Protein AF-A0A8J5MKG4-F1 (afdb_monomer)

Sequence (155 aa):
WKEVTVRCLCAAWRPLWPECVLQRDFEGFEELEEEAVVHEIVSLGNSMGLEVDDDDVEELVEEHSKELSTEELLELHKEENETLKRSLTSEESGEEEDKEESRIIPAKDLEDAFFCWSKLSKLAEDYHPDVGSVQKAISVFNDNVMNYFWKVQKS

Secondary structure (DSSP, 8-state):
-TT--HHHHHHHHTTT-GGGS-S---TT-----HHHHHHHHHHHHHHTT----HHHHHHHHHHHHS---HHHHHHHHHHHHHHHHHHHHHGGGS------------HHHHHHHHHHHHHHHHHHHHH-S-HHHHHHHHHHHIIIIIHHHHHHHH-

pLDDT: mean 80.55, std 15.48, range [35.88, 97.44]

Organism: Homarus americanus (NCBI:txid6706)

Structure (mmCIF, N/CA/C/O backbone):
data_AF-A0A8J5MKG4-F1
#
_entry.id   AF-A0A8J5MKG4-F1
#
loop_
_atom_site.group_PDB
_atom_site.id
_atom_site.type_symbol
_atom_site.label_atom_id
_atom_site.label_alt_id
_atom_site.label_comp_id
_atom_site.label_asym_id
_atom_site.label_entity_id
_atom_site.label_seq_id
_atom_site.pdbx_PDB_ins_code
_atom_site.Cartn_x
_atom_site.Cartn_y
_atom_site.Cartn_z
_atom_site.occupancy
_atom_site.B_iso_or_equiv
_atom_site.auth_seq_id
_atom_site.auth_comp_id
_atom_site.auth_asym_id
_atom_site.auth_atom_id
_atom_site.pdbx_PDB_model_num
ATOM 1 N N . TRP A 1 1 ? -6.718 28.573 -22.058 1.00 60.75 1 TRP A N 1
ATOM 2 C CA . TRP A 1 1 ? -8.057 28.626 -21.435 1.00 60.75 1 TRP A CA 1
ATOM 3 C C . TRP A 1 1 ? -8.980 27.503 -21.886 1.00 60.75 1 TRP A C 1
ATOM 5 O O . TRP A 1 1 ? -9.563 26.891 -21.013 1.00 60.75 1 TRP A O 1
ATOM 15 N N . LYS A 1 2 ? -9.089 27.167 -23.183 1.00 72.56 2 LYS A N 1
ATOM 16 C CA . LYS A 1 2 ? -9.955 26.053 -23.639 1.00 72.56 2 LYS A CA 1
ATOM 17 C C . LYS A 1 2 ? -9.518 24.643 -23.197 1.00 72.56 2 LYS A C 1
ATOM 19 O O . LYS A 1 2 ? -10.314 23.725 -23.277 1.00 72.56 2 LYS A O 1
ATOM 24 N N . GLU A 1 3 ? -8.273 24.487 -22.755 1.00 80.12 3 GLU A N 1
ATOM 25 C CA . GLU A 1 3 ? -7.694 23.207 -22.307 1.00 80.12 3 GLU A CA 1
ATOM 26 C C . GLU A 1 3 ? -7.737 23.023 -20.782 1.00 80.12 3 GLU A C 1
ATOM 28 O O . GLU A 1 3 ? -7.306 21.996 -20.268 1.00 80.12 3 GLU A O 1
ATOM 33 N N . VAL A 1 4 ? -8.213 24.028 -20.041 1.00 79.31 4 VAL A N 1
ATOM 34 C CA . VAL A 1 4 ? -8.291 23.954 -18.580 1.00 79.31 4 VAL A CA 1
ATOM 35 C C . VAL A 1 4 ? -9.613 23.288 -18.225 1.00 79.31 4 VAL A C 1
ATOM 37 O O . VAL A 1 4 ? -10.668 23.868 -18.474 1.00 79.31 4 VAL A O 1
ATOM 40 N N . THR A 1 5 ? -9.556 22.076 -17.671 1.00 81.44 5 THR A N 1
ATOM 41 C CA . THR A 1 5 ? -10.762 21.378 -17.206 1.00 81.44 5 THR A CA 1
ATOM 42 C C . THR A 1 5 ? -11.264 21.975 -15.893 1.00 81.44 5 THR A C 1
ATOM 44 O O . THR A 1 5 ? -10.513 22.650 -15.177 1.00 81.44 5 THR A O 1
ATOM 47 N N . VAL A 1 6 ? -12.531 21.724 -15.553 1.00 78.38 6 VAL A N 1
ATOM 48 C CA . VAL A 1 6 ? -13.123 22.191 -14.288 1.00 78.38 6 VAL A CA 1
ATOM 49 C C . VAL A 1 6 ? -12.326 21.637 -13.111 1.00 78.38 6 VAL A C 1
ATOM 51 O O . VAL A 1 6 ? -11.985 22.379 -12.194 1.00 78.38 6 VAL A O 1
ATOM 54 N N . ARG A 1 7 ? -11.884 20.380 -13.209 1.00 79.12 7 ARG A N 1
ATOM 55 C CA . ARG A 1 7 ? -10.986 19.748 -12.238 1.00 79.12 7 ARG A CA 1
ATOM 56 C C . ARG A 1 7 ? -9.686 20.530 -12.022 1.00 79.12 7 ARG A C 1
ATOM 58 O O . ARG A 1 7 ? -9.273 20.721 -10.882 1.00 79.12 7 ARG A O 1
ATOM 65 N N . CYS A 1 8 ? -9.041 21.008 -13.091 1.00 83.50 8 CYS A N 1
ATOM 66 C CA . CYS A 1 8 ? -7.828 21.825 -12.975 1.00 83.50 8 CYS A CA 1
ATOM 67 C C . CYS A 1 8 ? -8.093 23.152 -12.252 1.00 83.50 8 CYS A C 1
ATOM 69 O O . CYS A 1 8 ? -7.243 23.612 -11.490 1.00 83.50 8 CYS A O 1
ATOM 71 N N . LEU A 1 9 ? -9.267 23.753 -12.466 1.00 82.56 9 LEU A N 1
ATOM 72 C CA . LEU A 1 9 ? -9.678 24.963 -11.763 1.00 82.56 9 LEU A CA 1
ATOM 73 C C . LEU A 1 9 ? -9.949 24.659 -10.280 1.00 82.56 9 LEU A C 1
ATOM 75 O O . LEU A 1 9 ? -9.328 25.268 -9.417 1.00 82.56 9 LEU A O 1
ATOM 79 N N . CYS A 1 10 ? -10.774 23.663 -9.967 1.00 81.50 10 CYS A N 1
ATOM 80 C CA . CYS A 1 10 ? -11.066 23.242 -8.594 1.00 81.50 10 CYS A CA 1
ATOM 81 C C . CYS A 1 10 ? -9.791 22.918 -7.798 1.00 81.50 10 CYS A C 1
ATOM 83 O O . CYS A 1 10 ? -9.638 23.382 -6.671 1.00 81.50 10 CYS A O 1
ATOM 85 N N . ALA A 1 11 ? -8.831 22.211 -8.403 1.00 82.62 11 ALA A N 1
ATOM 86 C CA . ALA A 1 11 ? -7.553 21.889 -7.769 1.00 82.62 11 ALA A CA 1
ATOM 87 C C . ALA A 1 11 ? -6.707 23.136 -7.457 1.00 82.62 11 ALA A C 1
ATOM 89 O O . ALA A 1 11 ? -6.077 23.206 -6.403 1.00 82.62 11 ALA A O 1
ATOM 90 N N . ALA A 1 12 ? -6.706 24.130 -8.349 1.00 86.75 12 ALA A N 1
ATOM 91 C CA . ALA A 1 12 ? -5.977 25.379 -8.140 1.00 86.75 12 ALA A CA 1
ATOM 92 C C . ALA A 1 12 ? -6.624 26.272 -7.068 1.00 86.75 12 ALA A C 1
ATOM 94 O O . ALA A 1 12 ? -5.917 26.982 -6.354 1.00 86.75 12 ALA A O 1
ATOM 95 N N . TRP A 1 13 ? -7.954 26.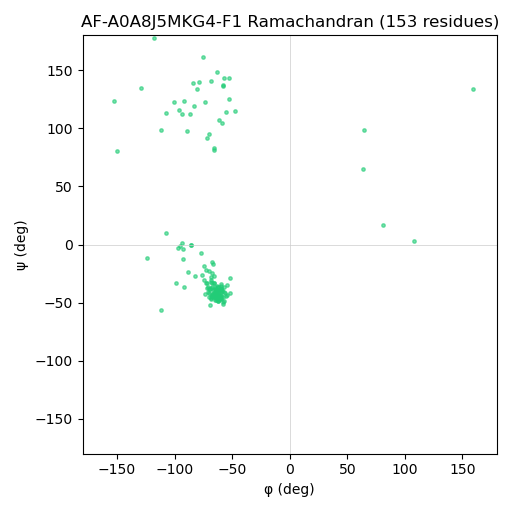240 -6.947 1.00 86.81 13 TRP A N 1
ATOM 96 C CA . TRP A 1 13 ? -8.703 27.074 -6.003 1.00 86.81 13 TRP A CA 1
ATOM 97 C C . TRP A 1 13 ? -8.868 26.441 -4.619 1.00 86.81 13 TRP A C 1
ATOM 99 O O . TRP A 1 13 ? -8.988 27.178 -3.644 1.00 86.81 13 TRP A O 1
ATOM 109 N N . ARG A 1 14 ? -8.790 25.111 -4.492 1.00 86.00 14 ARG A N 1
ATOM 110 C CA . ARG A 1 14 ? -8.957 24.385 -3.219 1.00 86.00 14 ARG A CA 1
ATOM 111 C C . ARG A 1 14 ? -8.074 24.908 -2.069 1.00 86.00 14 ARG A C 1
ATOM 113 O O . ARG A 1 14 ? -8.604 25.045 -0.973 1.00 86.00 14 ARG A O 1
ATOM 120 N N . PRO A 1 15 ? -6.783 25.254 -2.264 1.00 87.81 15 PRO A N 1
ATOM 121 C CA . PRO A 1 15 ? -5.952 25.796 -1.182 1.00 87.81 15 PRO A CA 1
ATOM 122 C C . PRO A 1 15 ? -6.303 27.236 -0.783 1.00 87.81 15 PRO A C 1
ATOM 124 O O . PRO A 1 15 ? -5.936 27.675 0.302 1.00 87.81 15 PRO A O 1
ATOM 127 N N . LEU A 1 16 ? -6.949 27.989 -1.678 1.00 88.25 16 LEU A N 1
ATOM 128 C CA . LEU A 1 16 ? -7.234 29.415 -1.502 1.00 88.25 16 LEU A CA 1
ATOM 129 C C . LEU A 1 16 ? -8.661 29.666 -1.018 1.00 88.25 16 LEU A C 1
ATOM 131 O O . LEU A 1 16 ? -8.888 30.621 -0.281 1.00 88.25 16 LEU A O 1
ATOM 135 N N . TRP A 1 17 ? -9.612 28.829 -1.437 1.00 83.38 17 TRP A N 1
ATOM 136 C CA . TRP A 1 17 ? -11.012 28.946 -1.056 1.00 83.38 17 TRP A CA 1
ATOM 137 C C . TRP A 1 17 ? -11.706 27.575 -1.025 1.00 83.38 17 TRP A C 1
ATOM 139 O O . TRP A 1 17 ? -12.407 27.206 -1.971 1.00 83.38 17 TRP A O 1
ATOM 149 N N . PRO A 1 18 ? -11.522 26.809 0.065 1.00 78.56 18 PRO A N 1
ATOM 150 C CA . PRO A 1 18 ? -12.069 25.459 0.187 1.00 78.56 18 PRO A CA 1
ATOM 151 C C . PRO A 1 18 ? -13.598 25.419 0.086 1.00 78.56 18 PRO A C 1
ATOM 153 O O . PRO A 1 18 ? -14.146 24.511 -0.520 1.00 78.56 18 PRO A O 1
ATOM 156 N N . GLU A 1 19 ? -14.283 26.431 0.620 1.00 74.88 19 GLU A N 1
ATOM 157 C CA . GLU A 1 19 ? -15.753 26.506 0.675 1.00 74.88 19 GLU A CA 1
ATOM 158 C C . GLU A 1 19 ? -16.412 26.665 -0.705 1.00 74.88 19 GLU A C 1
ATOM 160 O O . GLU A 1 19 ? -17.571 26.304 -0.882 1.00 74.88 19 GLU A O 1
ATOM 165 N N . CYS A 1 20 ? -15.691 27.211 -1.691 1.00 73.50 20 CYS A N 1
ATOM 166 C CA . CYS A 1 20 ? -16.192 27.391 -3.057 1.00 73.50 20 CYS A CA 1
ATOM 167 C C . CYS A 1 20 ? -15.849 26.226 -3.992 1.00 73.50 20 CYS A C 1
ATOM 169 O O . CYS A 1 20 ? -16.255 26.237 -5.155 1.00 73.50 20 CYS A O 1
ATOM 171 N N . VAL A 1 21 ? -15.090 25.238 -3.517 1.00 74.00 21 VAL A N 1
ATOM 172 C CA . VAL A 1 21 ? -14.749 24.039 -4.278 1.00 74.00 21 VAL A CA 1
ATOM 173 C C . VAL A 1 21 ? -15.544 22.881 -3.694 1.00 74.00 21 VAL A C 1
ATOM 175 O O . VAL A 1 21 ? -15.304 22.482 -2.560 1.00 74.00 21 VAL A O 1
ATOM 178 N N . LEU A 1 22 ? -16.484 22.335 -4.474 1.00 65.75 22 LEU A N 1
ATOM 179 C CA . LEU A 1 22 ? -17.236 21.145 -4.074 1.00 65.75 22 LEU A CA 1
ATOM 180 C C . LEU A 1 22 ? -16.268 20.020 -3.674 1.00 65.75 22 LEU A C 1
ATOM 182 O O . LEU A 1 22 ? -15.199 19.845 -4.267 1.00 65.75 22 LEU A O 1
ATOM 186 N N . GLN A 1 23 ? -16.653 19.251 -2.656 1.00 62.72 23 GLN A N 1
ATOM 187 C CA . GLN A 1 23 ? -15.833 18.164 -2.120 1.00 62.72 23 GLN A CA 1
ATOM 188 C C . GLN A 1 23 ? -15.670 17.002 -3.118 1.00 62.72 23 GLN A C 1
ATOM 190 O O . GLN A 1 23 ? -14.781 16.176 -2.942 1.00 62.72 23 GLN A O 1
ATOM 195 N N . ARG A 1 24 ? -16.493 16.954 -4.177 1.00 61.03 24 ARG A N 1
ATOM 196 C CA . ARG A 1 24 ? -16.395 15.977 -5.268 1.00 61.03 24 ARG A CA 1
ATOM 197 C C . ARG A 1 24 ? -15.563 16.529 -6.432 1.00 61.03 24 ARG A C 1
ATOM 199 O O . ARG A 1 24 ? -15.978 17.441 -7.139 1.00 61.03 24 ARG A O 1
ATOM 206 N N . ASP A 1 25 ? -14.396 15.930 -6.652 1.00 59.28 25 ASP A N 1
ATOM 207 C CA . ASP A 1 25 ? -13.439 16.272 -7.720 1.00 59.28 25 ASP A CA 1
ATOM 208 C C . ASP A 1 25 ? -13.635 15.416 -8.991 1.00 59.28 25 ASP A C 1
ATOM 210 O O . ASP A 1 25 ? -12.845 15.510 -9.938 1.00 59.28 25 ASP A O 1
ATOM 214 N N . PHE A 1 26 ? -14.631 14.524 -8.989 1.00 59.16 26 PHE A N 1
ATOM 215 C CA . PHE A 1 26 ? -14.863 13.552 -10.054 1.00 59.16 26 PHE A CA 1
ATOM 216 C C . PHE A 1 26 ? -15.649 14.184 -11.205 1.00 59.16 26 PHE A C 1
ATOM 218 O O . PHE A 1 26 ? -16.777 14.639 -11.048 1.00 59.16 26 PHE A O 1
ATOM 225 N N . GLU A 1 27 ? -15.031 14.207 -12.382 1.00 59.47 27 GLU A N 1
ATOM 226 C CA . GLU A 1 27 ? -15.614 14.733 -13.615 1.00 59.47 27 GLU A CA 1
ATOM 227 C C . GLU A 1 27 ? -16.311 13.572 -14.351 1.00 59.47 27 GLU A C 1
ATOM 229 O O . GLU A 1 27 ? -15.674 12.553 -14.619 1.00 59.47 27 GLU A O 1
ATOM 234 N N . GLY A 1 28 ? -17.609 13.701 -14.655 1.00 62.44 28 GLY A N 1
ATOM 235 C CA . GLY A 1 28 ? -18.379 12.695 -15.411 1.00 62.44 28 GLY A CA 1
ATOM 236 C C . GLY A 1 28 ? -19.407 11.878 -14.620 1.00 62.44 28 GLY A C 1
ATOM 237 O O . GLY A 1 28 ? -20.053 11.020 -15.212 1.00 62.44 28 GLY A O 1
ATOM 238 N N . PHE A 1 29 ? -19.588 12.153 -13.327 1.00 62.12 29 PHE A N 1
ATOM 239 C CA . PHE A 1 29 ? -20.745 11.678 -12.567 1.00 62.12 29 PHE A CA 1
ATOM 240 C C . PHE A 1 29 ? -21.755 12.816 -12.452 1.00 62.12 29 PHE A C 1
ATOM 242 O O . PHE A 1 29 ? -21.409 13.900 -11.983 1.00 62.12 29 PHE A O 1
ATOM 249 N N . GLU A 1 30 ? -22.978 12.584 -12.924 1.00 66.69 30 GLU A N 1
ATOM 250 C CA . GLU A 1 30 ? -24.086 13.500 -12.662 1.00 66.69 30 GLU A CA 1
ATOM 251 C C . GLU A 1 30 ? -24.430 13.440 -11.171 1.00 66.69 30 GLU A C 1
ATOM 253 O O . GLU A 1 30 ? -24.363 12.382 -10.541 1.00 66.69 30 GLU A O 1
ATOM 258 N N . GLU A 1 31 ? -24.737 14.597 -10.591 1.00 64.12 31 GLU A N 1
ATOM 259 C CA . GLU A 1 31 ? -25.262 14.678 -9.234 1.00 64.12 31 GLU A CA 1
ATOM 260 C C . GLU A 1 31 ? -26.697 14.149 -9.287 1.00 64.12 31 GLU A C 1
ATOM 262 O O . GLU A 1 31 ? -27.627 14.861 -9.657 1.00 64.12 31 GLU A O 1
ATOM 267 N N . LEU A 1 32 ? -26.833 12.845 -9.059 1.00 68.00 32 LEU A N 1
ATOM 268 C CA . LEU A 1 32 ? -28.122 12.177 -8.980 1.00 68.00 32 LEU A CA 1
ATOM 269 C C . LEU A 1 32 ? -28.730 12.444 -7.604 1.00 68.00 32 LEU A C 1
ATOM 271 O O . LEU A 1 32 ? -28.020 12.429 -6.597 1.00 68.00 32 LEU A O 1
ATOM 275 N N . GLU A 1 33 ? -30.039 12.687 -7.583 1.00 79.12 33 GLU A N 1
ATOM 276 C CA . GLU A 1 33 ? -30.821 12.730 -6.347 1.00 79.12 33 GLU A CA 1
ATOM 277 C C . GLU A 1 33 ? -30.677 11.383 -5.622 1.00 79.12 33 GLU A C 1
ATOM 279 O O . GLU A 1 33 ? -30.695 10.330 -6.266 1.00 79.12 33 GLU A O 1
ATOM 284 N N . GLU A 1 34 ? -30.494 11.409 -4.301 1.00 77.00 34 GLU A N 1
ATOM 285 C CA . GLU A 1 34 ? -30.242 10.205 -3.496 1.00 77.00 34 GLU A CA 1
ATOM 286 C C . GLU A 1 34 ? -31.376 9.185 -3.670 1.00 77.00 34 GLU A C 1
ATOM 288 O O . GLU A 1 34 ? -31.117 8.008 -3.926 1.00 77.00 34 GLU A O 1
ATOM 293 N N . GLU A 1 35 ? -32.625 9.653 -3.716 1.00 81.81 35 GLU A N 1
ATOM 294 C CA . GLU A 1 35 ? -33.802 8.829 -3.994 1.00 81.81 35 GLU A CA 1
ATOM 295 C C . GLU A 1 35 ? -33.751 8.141 -5.368 1.00 81.81 35 GLU A C 1
ATOM 297 O O . GLU A 1 35 ? -34.223 7.013 -5.523 1.00 81.81 35 GLU A O 1
ATOM 302 N N . ALA A 1 36 ? -33.164 8.785 -6.382 1.00 85.12 36 ALA A N 1
ATOM 303 C CA . ALA A 1 36 ? -33.030 8.187 -7.710 1.00 85.12 36 ALA A CA 1
ATOM 304 C C . ALA A 1 36 ? -32.007 7.041 -7.709 1.00 85.12 36 ALA A C 1
ATOM 306 O O . ALA A 1 36 ? -32.213 6.031 -8.386 1.00 85.12 36 ALA A O 1
ATOM 307 N N . VAL A 1 37 ? -30.933 7.183 -6.927 1.00 87.31 37 VAL A N 1
ATOM 308 C CA . VAL A 1 37 ? -29.892 6.160 -6.776 1.00 87.31 37 VAL A CA 1
ATOM 309 C C . VAL A 1 37 ? -30.428 4.952 -6.008 1.00 87.31 37 VAL A C 1
ATOM 311 O O . VAL A 1 37 ? -30.231 3.823 -6.456 1.00 87.31 37 VAL A O 1
ATOM 314 N N . VAL A 1 38 ? -31.154 5.173 -4.906 1.00 90.38 38 VAL A N 1
ATOM 315 C C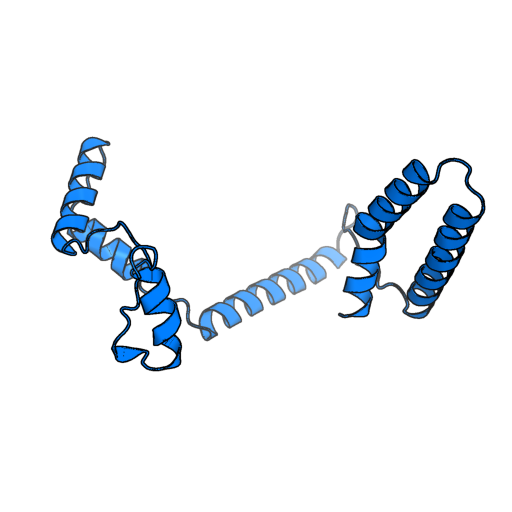A . VAL A 1 38 ? -31.783 4.096 -4.119 1.00 90.38 38 VAL A CA 1
ATOM 316 C C . VAL A 1 38 ? -32.739 3.283 -4.992 1.00 90.38 38 VAL A C 1
ATOM 318 O O . VAL A 1 38 ? -32.598 2.065 -5.101 1.00 90.38 38 VAL A O 1
ATOM 321 N N . HIS A 1 39 ? -33.628 3.955 -5.726 1.00 91.19 39 HIS A N 1
ATOM 322 C CA . HIS A 1 39 ? -34.576 3.281 -6.611 1.00 91.19 39 HIS A CA 1
ATOM 323 C C . HIS A 1 39 ? -33.886 2.484 -7.739 1.00 91.19 39 HIS A C 1
ATOM 325 O O . HIS A 1 39 ? -34.351 1.408 -8.131 1.00 91.19 39 HIS A O 1
ATOM 331 N N . GLU A 1 40 ? -32.771 2.976 -8.289 1.00 92.56 40 GLU A N 1
ATOM 332 C CA . GLU A 1 40 ? -31.993 2.241 -9.295 1.00 92.56 40 GLU A CA 1
ATOM 333 C C . GLU A 1 40 ? -31.353 0.974 -8.709 1.00 92.56 40 GLU A C 1
ATOM 335 O O . GLU A 1 40 ? -31.422 -0.090 -9.332 1.00 92.56 40 GLU A O 1
ATOM 340 N N . ILE A 1 41 ? -30.793 1.060 -7.498 1.00 93.50 41 ILE A N 1
ATOM 341 C CA . ILE A 1 41 ? -30.214 -0.081 -6.774 1.00 93.50 41 ILE A CA 1
ATOM 342 C C . ILE A 1 41 ? -31.282 -1.144 -6.503 1.00 93.50 41 ILE A C 1
ATOM 344 O O . ILE A 1 41 ? -31.070 -2.317 -6.821 1.00 93.50 41 ILE A O 1
ATOM 348 N N . VAL A 1 42 ? -32.449 -0.737 -6.001 1.00 95.12 42 VAL A N 1
ATOM 349 C CA . VAL A 1 42 ? -33.596 -1.622 -5.747 1.00 95.12 42 VAL A CA 1
ATOM 350 C C . VAL A 1 42 ? -34.060 -2.298 -7.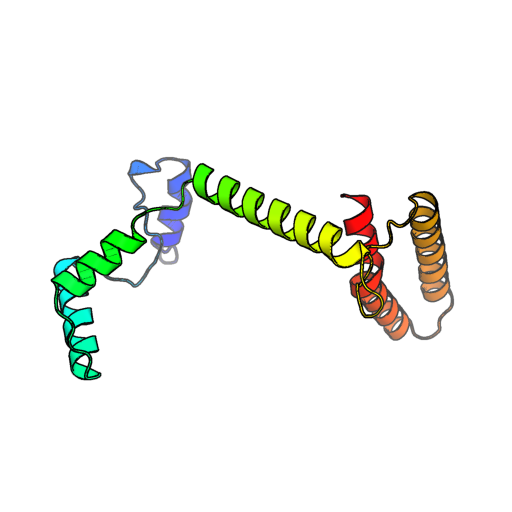034 1.00 95.12 42 VAL A C 1
ATOM 352 O O . VAL A 1 42 ? -34.228 -3.520 -7.086 1.00 95.12 42 VAL A O 1
ATOM 355 N N . SER A 1 43 ? -34.211 -1.540 -8.123 1.00 95.31 43 SER A N 1
ATOM 356 C CA . SER A 1 43 ? -34.573 -2.103 -9.427 1.00 95.31 43 SER A CA 1
ATOM 357 C C . SER A 1 43 ? -33.528 -3.103 -9.930 1.00 95.31 43 SER A C 1
ATOM 359 O O . SER A 1 43 ? -33.884 -4.127 -10.523 1.00 95.31 43 SER A O 1
ATOM 361 N N . LEU A 1 44 ? -32.240 -2.824 -9.723 1.00 96.31 44 LEU A N 1
ATOM 362 C CA . LEU A 1 44 ? -31.152 -3.701 -10.136 1.00 96.31 44 LEU A CA 1
ATOM 363 C C . LEU A 1 44 ? -31.144 -4.998 -9.318 1.00 96.31 44 LEU A C 1
ATOM 365 O O . LEU A 1 44 ? -31.089 -6.076 -9.912 1.00 96.31 44 LEU A O 1
ATOM 369 N N . GLY A 1 45 ? -31.267 -4.914 -7.992 1.00 95.75 45 GLY A N 1
ATOM 370 C CA . GLY A 1 45 ? -31.349 -6.070 -7.095 1.00 95.75 45 GLY A CA 1
ATOM 371 C C . GLY A 1 45 ? -32.510 -6.991 -7.462 1.00 95.75 45 GLY A C 1
ATOM 372 O O . GLY A 1 45 ? -32.306 -8.184 -7.706 1.00 95.75 45 GLY A O 1
ATOM 373 N N . ASN A 1 46 ? -33.695 -6.411 -7.659 1.00 95.88 46 ASN A N 1
ATOM 374 C CA . ASN A 1 46 ? -34.881 -7.140 -8.107 1.00 95.88 46 ASN A CA 1
ATOM 375 C C . ASN A 1 46 ? -34.683 -7.795 -9.484 1.00 95.88 46 ASN A C 1
ATOM 377 O O . ASN A 1 46 ? -35.088 -8.939 -9.699 1.00 95.88 46 ASN A O 1
ATOM 381 N N . SER A 1 47 ? -33.994 -7.128 -10.418 1.00 96.62 47 SER A N 1
ATOM 382 C CA . SER A 1 47 ? -33.664 -7.719 -11.726 1.00 96.62 47 SER A CA 1
ATOM 383 C C . SER A 1 47 ? -32.706 -8.915 -11.634 1.00 96.62 47 SER A C 1
ATOM 385 O O . SER A 1 47 ? -32.748 -9.811 -12.480 1.00 96.62 47 SER A O 1
ATOM 387 N N . MET A 1 48 ? -31.872 -8.956 -10.591 1.00 95.50 48 MET A N 1
ATOM 388 C CA . MET A 1 48 ? -30.976 -10.070 -10.277 1.00 95.50 48 MET A CA 1
ATOM 389 C C . MET A 1 48 ? -31.659 -11.171 -9.448 1.00 95.50 48 MET A C 1
ATOM 391 O O . MET A 1 48 ? -31.032 -12.189 -9.160 1.00 95.50 48 MET A O 1
ATOM 395 N N . GLY A 1 49 ? -32.943 -11.004 -9.109 1.00 94.25 49 GLY A N 1
ATOM 396 C CA . GLY A 1 49 ? -33.721 -11.952 -8.313 1.00 94.25 49 GLY A CA 1
ATOM 397 C C . GLY A 1 49 ? -33.496 -11.840 -6.805 1.00 94.25 49 GLY A C 1
ATOM 398 O O . GLY A 1 49 ? -33.816 -12.785 -6.086 1.00 94.25 49 GLY A O 1
ATOM 399 N N . LEU A 1 50 ? -32.930 -10.726 -6.336 1.00 95.31 50 LEU A N 1
ATOM 400 C CA . LEU A 1 50 ? -32.886 -10.377 -4.919 1.00 95.31 50 LEU A CA 1
ATOM 401 C C . LEU A 1 50 ? -34.202 -9.6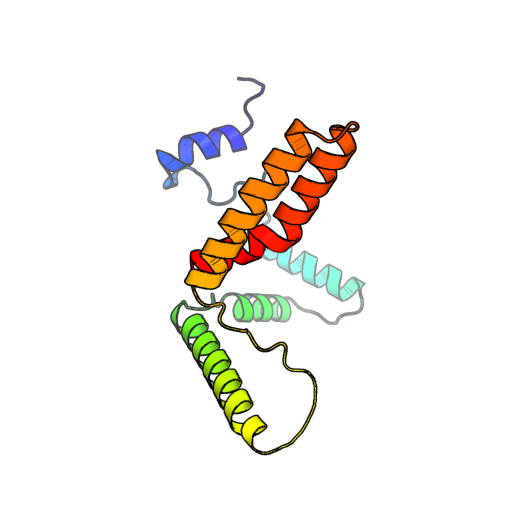89 -4.543 1.00 95.31 50 LEU A C 1
ATOM 403 O O . LEU A 1 50 ? -34.699 -8.876 -5.313 1.00 95.31 50 LEU A O 1
ATOM 407 N N . GLU A 1 51 ? -34.757 -10.011 -3.380 1.00 93.38 51 GLU A N 1
ATOM 408 C CA . GLU A 1 51 ? -35.891 -9.283 -2.804 1.00 93.38 51 GLU A CA 1
ATOM 409 C C . GLU A 1 51 ? -35.297 -8.152 -1.960 1.00 93.38 51 GLU A C 1
ATOM 411 O O . GLU A 1 51 ? -34.786 -8.415 -0.878 1.00 93.38 51 GLU A O 1
ATOM 416 N N . VAL A 1 52 ? -35.238 -6.951 -2.543 1.00 94.19 52 VAL A N 1
ATOM 417 C CA . VAL A 1 52 ? -34.658 -5.739 -1.939 1.00 94.19 52 VAL A CA 1
ATOM 418 C C . VAL A 1 52 ? -35.684 -4.619 -2.060 1.00 94.19 52 VAL A C 1
ATOM 420 O O . VAL A 1 52 ? -36.258 -4.447 -3.145 1.00 94.19 52 VAL A O 1
ATOM 423 N N . ASP A 1 53 ? -35.896 -3.869 -0.988 1.00 94.62 53 ASP A N 1
ATOM 424 C CA . ASP A 1 53 ? -36.694 -2.645 -0.946 1.00 94.62 53 ASP A CA 1
ATOM 425 C C . ASP A 1 53 ? -35.860 -1.406 -0.558 1.00 94.62 53 ASP A C 1
ATOM 427 O O . ASP A 1 53 ? -34.642 -1.477 -0.387 1.00 94.62 53 ASP A O 1
ATOM 431 N N . ASP A 1 54 ? -36.502 -0.234 -0.537 1.00 93.06 54 ASP A N 1
ATOM 432 C CA . ASP A 1 54 ? -35.823 1.034 -0.248 1.00 93.06 54 ASP A CA 1
ATOM 433 C C . ASP A 1 54 ? -35.293 1.072 1.202 1.00 93.06 54 ASP A C 1
ATOM 435 O O . ASP A 1 54 ? -34.227 1.642 1.444 1.00 93.06 54 ASP A O 1
ATOM 439 N N . ASP A 1 55 ? -35.998 0.431 2.147 1.00 93.44 55 ASP A N 1
ATOM 440 C CA . ASP A 1 55 ? -35.613 0.382 3.562 1.00 93.44 55 ASP A CA 1
ATOM 441 C C . ASP A 1 55 ? -34.353 -0.486 3.743 1.00 93.44 55 ASP A C 1
ATOM 443 O O . ASP A 1 55 ? -33.458 -0.110 4.499 1.00 93.44 55 ASP A O 1
ATOM 447 N N . ASP A 1 56 ? -34.228 -1.590 2.995 1.00 93.12 56 ASP A N 1
ATOM 448 C CA . ASP A 1 56 ? -33.026 -2.437 2.984 1.00 93.12 56 ASP A CA 1
ATOM 449 C C . ASP A 1 56 ? -31.770 -1.663 2.536 1.00 93.12 56 ASP A C 1
ATOM 451 O O . ASP A 1 56 ? -30.661 -1.892 3.030 1.00 93.12 56 ASP A O 1
ATOM 455 N N . VAL A 1 57 ? -31.921 -0.759 1.560 1.00 92.12 57 VAL A N 1
ATOM 456 C CA . VAL A 1 57 ? -30.811 0.065 1.056 1.00 92.12 57 VAL A CA 1
ATOM 457 C C . VAL A 1 57 ? -30.438 1.141 2.070 1.00 92.12 57 VAL A C 1
ATOM 459 O O . VAL A 1 57 ? -29.247 1.347 2.310 1.00 92.12 57 VAL A O 1
ATOM 462 N N . GLU A 1 58 ? -31.425 1.797 2.681 1.00 89.62 58 GLU A N 1
ATOM 463 C CA . GLU A 1 58 ? -31.192 2.809 3.713 1.00 89.62 58 GLU A CA 1
ATOM 464 C C . GLU A 1 58 ? -30.531 2.195 4.956 1.00 89.62 58 GLU A C 1
ATOM 466 O O . GLU A 1 58 ? -29.526 2.720 5.428 1.00 89.62 58 GLU A O 1
ATOM 471 N N . GLU A 1 59 ? -31.001 1.034 5.432 1.00 89.50 59 GLU A N 1
ATOM 472 C CA . GLU A 1 59 ? -30.403 0.319 6.570 1.00 89.50 59 GLU A CA 1
ATOM 473 C C . GLU A 1 59 ? -28.928 -0.012 6.308 1.00 89.50 59 GLU A C 1
ATOM 475 O O . GLU A 1 59 ? -28.073 0.225 7.164 1.00 89.50 59 GLU A O 1
ATOM 480 N N . LEU A 1 60 ? -28.606 -0.505 5.109 1.00 89.44 60 LEU A N 1
ATOM 481 C CA . LEU A 1 60 ? -27.232 -0.830 4.729 1.00 89.44 60 LEU A CA 1
ATOM 482 C C . LEU A 1 60 ? -26.336 0.415 4.680 1.00 89.44 60 LEU A C 1
ATOM 484 O O . LEU A 1 60 ? -25.173 0.375 5.100 1.00 89.44 60 LEU A O 1
ATOM 488 N N . VAL A 1 61 ? -26.859 1.522 4.147 1.00 85.75 61 VAL A N 1
ATOM 489 C CA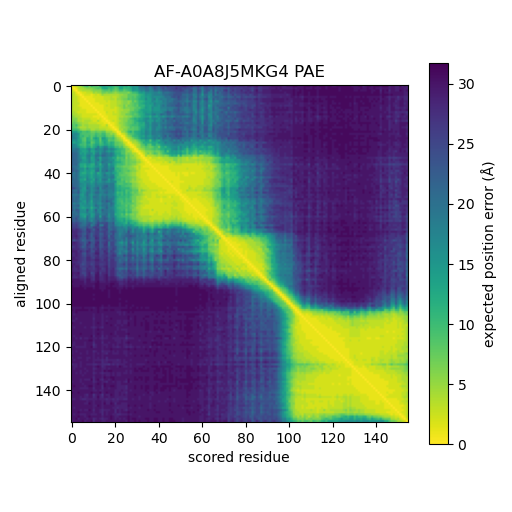 . VAL A 1 61 ? -26.147 2.802 4.101 1.00 85.75 61 VAL A CA 1
ATOM 490 C C . VAL A 1 61 ? -25.927 3.328 5.513 1.00 85.75 61 VAL A C 1
ATOM 492 O O . VAL A 1 61 ? -24.804 3.715 5.829 1.00 85.75 61 VAL A O 1
ATOM 495 N N . GLU A 1 62 ? -26.936 3.294 6.380 1.00 84.62 62 GLU A N 1
ATOM 496 C CA . GLU A 1 62 ? -26.835 3.728 7.772 1.00 84.62 62 GLU A CA 1
ATOM 497 C C . GLU A 1 62 ? -25.857 2.861 8.580 1.00 84.62 62 GLU A C 1
ATOM 499 O O . GLU A 1 62 ? -24.989 3.409 9.267 1.00 84.62 62 GLU A O 1
ATOM 504 N N . GLU A 1 63 ? -25.916 1.530 8.462 1.00 80.69 63 GLU A N 1
ATOM 505 C CA . GLU A 1 63 ? -24.991 0.602 9.129 1.00 80.69 63 GLU A CA 1
ATOM 506 C C . GLU A 1 63 ? -23.533 0.925 8.774 1.00 80.69 63 GLU A C 1
ATOM 508 O O . GLU A 1 63 ? -22.656 0.956 9.643 1.00 80.69 63 GLU A O 1
ATOM 513 N N . HIS A 1 64 ? -23.280 1.235 7.501 1.00 71.94 64 HIS A N 1
ATOM 514 C CA . HIS A 1 64 ? -21.944 1.511 6.981 1.00 71.94 64 HIS A CA 1
ATOM 515 C C . HIS A 1 64 ? -21.583 3.012 6.941 1.00 71.94 64 HIS A C 1
ATOM 517 O O . HIS A 1 64 ? -20.464 3.380 6.567 1.00 71.94 64 HIS A O 1
ATOM 523 N N . SER A 1 65 ? -22.499 3.892 7.352 1.00 75.19 65 SER A N 1
ATOM 524 C CA . SER A 1 65 ? -22.268 5.338 7.491 1.00 75.19 65 SER A CA 1
ATOM 525 C C . SER A 1 65 ? -21.426 5.666 8.720 1.00 75.19 65 SER A C 1
ATOM 527 O O . SER A 1 65 ? -20.846 6.751 8.823 1.00 75.19 65 SER A O 1
ATOM 529 N N . LYS A 1 66 ? -21.344 4.721 9.665 1.00 70.19 66 LYS A N 1
ATOM 530 C CA . LYS A 1 66 ? -20.527 4.859 10.858 1.00 70.19 66 LYS A CA 1
ATOM 531 C C . LYS A 1 66 ? -19.054 4.787 10.464 1.00 70.19 66 LYS A C 1
ATOM 533 O O . LYS A 1 66 ? -18.468 3.714 10.343 1.00 70.19 66 LYS A O 1
ATOM 538 N N . GLU A 1 67 ? -18.449 5.956 10.276 1.00 64.50 67 GLU A N 1
ATOM 539 C CA . GLU A 1 67 ? -16.999 6.080 10.183 1.00 64.50 67 GLU A CA 1
ATOM 540 C C . GLU A 1 67 ? -16.367 5.416 11.412 1.00 64.50 67 GLU A C 1
ATOM 542 O O . GLU A 1 67 ? -16.708 5.752 12.550 1.00 64.50 67 GLU A O 1
ATOM 547 N N . LEU A 1 68 ? -15.444 4.476 11.183 1.00 59.44 68 LEU A N 1
ATOM 548 C CA . LEU A 1 68 ? -14.625 3.920 12.255 1.00 59.44 68 LEU A CA 1
ATOM 549 C C . LEU A 1 68 ? -13.924 5.080 12.959 1.00 59.44 68 LEU A C 1
ATOM 551 O O . LEU A 1 68 ? -13.080 5.765 12.371 1.00 59.44 68 LEU A O 1
ATOM 555 N N . SER A 1 69 ? -14.275 5.306 14.223 1.00 68.69 69 SER A N 1
ATOM 556 C CA . SER A 1 69 ? -13.589 6.316 15.015 1.00 68.69 69 SER A CA 1
ATOM 557 C C . SER A 1 69 ? -12.123 5.911 15.161 1.00 68.69 69 SER A C 1
ATOM 559 O O . SER A 1 69 ? -11.794 4.726 15.262 1.00 68.69 69 SER A O 1
ATOM 561 N N . THR A 1 70 ? -11.221 6.889 15.243 1.00 70.94 70 THR A N 1
ATOM 562 C CA . THR A 1 70 ? -9.811 6.636 15.576 1.00 70.94 70 THR A CA 1
ATOM 563 C C . THR A 1 70 ? -9.661 5.800 16.850 1.00 70.94 70 THR A C 1
ATOM 565 O O . THR A 1 70 ? -8.704 5.043 16.970 1.00 70.94 70 THR A O 1
ATOM 568 N N . GLU A 1 71 ? -10.620 5.901 17.774 1.00 75.38 71 GLU A N 1
ATOM 569 C CA . GLU A 1 71 ? -10.678 5.103 18.999 1.00 75.38 71 GLU A CA 1
ATOM 570 C C . GLU A 1 71 ? -10.965 3.614 18.717 1.00 75.38 71 GLU A C 1
ATOM 572 O O . GLU A 1 71 ? -10.276 2.749 19.249 1.00 75.38 71 GLU A O 1
ATOM 577 N N . GLU A 1 72 ? -11.922 3.309 17.830 1.00 75.19 72 GLU A N 1
ATOM 578 C CA . GLU A 1 72 ? -12.301 1.935 17.455 1.00 75.19 72 GLU A CA 1
ATOM 579 C C . GLU A 1 72 ? -11.169 1.247 16.671 1.00 75.19 72 GLU A C 1
ATOM 581 O O . GLU A 1 72 ? -10.864 0.077 16.899 1.00 75.19 72 GLU A O 1
ATOM 586 N N . LEU A 1 73 ? -10.467 1.992 15.809 1.00 77.00 73 LEU A N 1
ATOM 587 C CA . LEU A 1 73 ? -9.260 1.517 15.118 1.00 77.00 73 LEU A CA 1
ATOM 588 C C . LEU A 1 73 ? -8.108 1.208 16.085 1.00 77.00 73 LEU A C 1
ATOM 590 O O . LEU A 1 73 ? -7.404 0.211 15.917 1.00 77.00 73 LEU A O 1
ATOM 594 N N . LEU A 1 74 ? -7.905 2.051 17.101 1.00 82.44 74 LEU A N 1
ATOM 595 C CA . LEU A 1 74 ? -6.900 1.813 18.139 1.00 82.44 74 LEU A CA 1
ATOM 596 C C . LEU A 1 74 ? -7.259 0.604 19.008 1.00 82.44 74 LEU A C 1
ATOM 598 O O . LEU A 1 74 ? -6.366 -0.148 19.403 1.00 82.44 74 LEU A O 1
ATOM 602 N N . GLU A 1 75 ? -8.544 0.402 19.293 1.00 84.38 75 GLU A N 1
ATOM 603 C CA . GLU A 1 75 ? -9.032 -0.741 20.059 1.00 84.38 75 GLU A CA 1
ATOM 604 C C . GLU A 1 75 ? -8.857 -2.056 19.288 1.00 84.38 75 GLU A C 1
ATOM 606 O O . GLU A 1 75 ? -8.292 -3.001 19.842 1.00 84.38 75 GLU A O 1
ATOM 611 N N . LEU A 1 76 ? -9.187 -2.081 17.992 1.00 82.88 76 LEU A N 1
ATOM 612 C CA . LEU A 1 76 ? -8.910 -3.216 17.103 1.00 82.88 76 LEU A CA 1
ATOM 613 C C . LEU A 1 76 ? -7.411 -3.522 17.010 1.00 82.88 76 LEU A C 1
ATOM 615 O O . LEU A 1 76 ? -7.005 -4.675 17.135 1.00 82.88 76 LEU A O 1
ATOM 619 N N . HIS A 1 77 ? -6.561 -2.500 16.864 1.00 82.19 77 HIS A N 1
ATOM 620 C CA . HIS A 1 77 ? -5.109 -2.699 16.823 1.00 82.19 77 HIS A CA 1
ATOM 621 C C . HIS A 1 77 ? -4.548 -3.224 18.154 1.00 82.19 77 HIS A C 1
ATOM 623 O O . HIS A 1 77 ? -3.584 -3.993 18.192 1.00 82.19 77 HIS A O 1
ATOM 629 N N . LYS A 1 78 ? -5.142 -2.818 19.280 1.00 87.06 78 LYS A N 1
ATOM 630 C CA . LYS A 1 78 ? -4.791 -3.335 20.604 1.00 87.06 78 LYS A CA 1
ATOM 631 C C . LYS A 1 78 ? -5.238 -4.787 20.768 1.00 87.06 78 LYS A C 1
ATOM 633 O O . LYS A 1 78 ? -4.475 -5.582 21.309 1.00 87.06 78 LYS A O 1
ATOM 638 N N . GLU A 1 79 ? -6.435 -5.139 20.308 1.00 85.31 79 GLU A N 1
ATOM 639 C CA . GLU A 1 79 ? -6.939 -6.513 20.326 1.00 85.31 79 GLU A CA 1
ATOM 640 C C . GLU A 1 79 ? -6.093 -7.435 19.437 1.00 85.31 79 GLU A C 1
ATOM 642 O O . GLU A 1 79 ? -5.673 -8.504 19.882 1.00 85.31 79 GLU A O 1
ATOM 647 N N . GLU A 1 80 ? -5.737 -6.995 18.230 1.00 82.38 80 GLU A N 1
ATOM 648 C CA . GLU A 1 80 ? -4.824 -7.705 17.327 1.00 82.38 80 GLU A CA 1
ATOM 649 C C . GLU A 1 80 ? -3.444 -7.915 17.974 1.00 82.38 80 GLU A C 1
ATOM 651 O O . GLU A 1 80 ? -2.924 -9.029 18.006 1.00 82.38 80 GLU A O 1
ATOM 656 N N . ASN A 1 81 ? -2.869 -6.885 18.599 1.00 79.31 81 ASN A N 1
ATOM 657 C CA . ASN A 1 81 ? -1.595 -7.029 19.306 1.00 79.31 81 ASN A CA 1
ATOM 658 C C . ASN A 1 81 ? -1.686 -7.961 20.522 1.00 79.31 81 ASN A C 1
ATOM 660 O O . ASN A 1 81 ? -0.760 -8.726 20.783 1.00 79.31 81 ASN A O 1
ATOM 664 N N . GLU A 1 82 ? -2.777 -7.924 21.288 1.00 83.25 82 GLU A N 1
ATOM 665 C CA . GLU A 1 82 ? -2.964 -8.804 22.446 1.00 83.25 82 GLU A CA 1
ATOM 666 C C . GLU A 1 82 ? -3.256 -10.255 22.032 1.00 83.25 82 GLU A C 1
ATOM 668 O O . GLU A 1 82 ? -2.833 -11.190 22.714 1.00 83.25 82 GLU A O 1
ATOM 673 N N . THR A 1 83 ? -3.945 -10.479 20.913 1.00 78.25 83 THR A N 1
ATOM 674 C CA . THR A 1 83 ? -4.146 -11.815 20.329 1.00 78.25 83 THR A CA 1
ATOM 675 C C . THR A 1 83 ? -2.851 -12.368 19.737 1.00 78.25 83 THR A C 1
ATOM 677 O O . THR A 1 83 ? -2.518 -13.527 20.001 1.00 78.25 83 THR A O 1
ATOM 680 N N . LEU A 1 84 ? -2.052 -11.542 19.057 1.00 76.25 84 LEU A N 1
ATOM 681 C CA . LEU A 1 84 ? -0.701 -11.884 18.605 1.00 76.25 84 LEU A CA 1
ATOM 682 C C . LEU A 1 84 ? 0.212 -12.214 19.795 1.00 76.25 84 LEU A C 1
ATOM 684 O O . LEU A 1 84 ? 0.895 -13.229 19.822 1.00 76.25 84 LEU A O 1
ATOM 688 N N . LYS A 1 85 ? 0.181 -11.399 20.849 1.00 75.19 85 LYS A N 1
ATOM 689 C CA . LYS A 1 85 ? 0.975 -11.632 22.059 1.00 75.19 85 LYS A CA 1
ATOM 690 C C . LYS A 1 85 ? 0.571 -12.919 22.771 1.00 75.19 85 LYS A C 1
ATOM 692 O O . LYS A 1 85 ? 1.444 -13.647 23.239 1.00 75.19 85 LYS A O 1
ATOM 697 N N . ARG A 1 86 ? -0.731 -13.210 22.847 1.00 74.50 86 ARG A N 1
ATOM 698 C CA . ARG A 1 86 ? -1.276 -14.426 23.469 1.00 74.50 86 ARG A CA 1
ATOM 699 C C . ARG A 1 86 ? -1.005 -15.679 22.638 1.00 74.50 86 ARG A C 1
ATOM 701 O O . ARG A 1 86 ? -0.710 -16.712 23.224 1.00 74.50 86 ARG A O 1
ATOM 708 N N . SER A 1 87 ? -1.055 -15.596 21.309 1.00 68.75 87 SER A N 1
ATOM 709 C CA . SER A 1 87 ? -0.620 -16.695 20.431 1.00 68.75 87 SER A CA 1
ATOM 710 C C . SER A 1 87 ? 0.880 -16.953 20.588 1.00 68.75 87 SER A C 1
ATOM 712 O O . SER A 1 87 ? 1.263 -18.081 20.883 1.00 68.75 87 SER A O 1
ATOM 714 N N . LEU A 1 88 ? 1.706 -15.901 20.596 1.00 63.06 88 LEU A N 1
ATOM 715 C CA . LEU A 1 88 ? 3.145 -16.000 20.869 1.00 63.06 88 LEU A CA 1
ATOM 716 C C . LEU A 1 88 ? 3.467 -16.645 22.229 1.00 63.06 88 LEU A C 1
ATOM 718 O O . LEU A 1 88 ? 4.431 -17.400 22.314 1.00 63.06 88 LEU A O 1
ATOM 722 N N . THR A 1 89 ? 2.674 -16.384 23.278 1.00 58.88 89 THR A N 1
ATOM 723 C CA . THR A 1 89 ? 2.865 -17.018 24.603 1.00 58.88 89 THR A CA 1
ATOM 724 C C . THR A 1 89 ? 2.260 -18.417 24.709 1.00 58.88 89 THR A C 1
ATOM 726 O O . THR A 1 89 ? 2.739 -19.227 25.497 1.00 58.88 89 THR A O 1
ATOM 729 N N . SER A 1 90 ? 1.213 -18.730 23.942 1.00 51.69 90 SER A N 1
ATOM 730 C CA . SER A 1 90 ? 0.584 -20.058 23.944 1.00 51.69 90 SER A CA 1
ATOM 731 C C . SER A 1 90 ? 1.405 -21.097 23.175 1.00 51.69 90 SER A C 1
ATOM 733 O O . SER A 1 90 ? 1.318 -22.286 23.473 1.00 51.69 90 SER A O 1
ATOM 735 N N . GLU A 1 91 ? 2.202 -20.661 22.202 1.00 48.28 91 GLU A N 1
ATOM 736 C CA . GLU A 1 91 ? 3.046 -21.517 21.362 1.00 48.28 91 GLU A CA 1
ATOM 737 C C . GLU A 1 91 ? 4.419 -21.834 21.989 1.00 48.28 91 GLU A C 1
ATOM 739 O O . GLU A 1 91 ? 5.193 -22.582 21.406 1.00 48.28 91 GLU A O 1
ATOM 744 N N . GLU A 1 92 ? 4.737 -21.322 23.187 1.00 46.28 92 GLU A N 1
ATOM 745 C CA . GLU A 1 92 ? 5.980 -21.659 23.912 1.00 46.28 92 GLU A CA 1
ATOM 746 C C . GLU A 1 92 ? 5.920 -23.050 24.594 1.00 46.28 92 GLU A C 1
ATOM 748 O O . GLU A 1 92 ? 6.927 -23.549 25.088 1.00 46.28 92 GLU A O 1
ATOM 753 N N . SER A 1 93 ? 4.759 -23.725 24.600 1.00 49.19 93 SER A N 1
ATOM 754 C CA . SER A 1 93 ? 4.574 -25.040 25.249 1.00 49.19 93 SER A CA 1
ATOM 755 C C . SER A 1 93 ? 4.443 -26.241 24.292 1.00 49.19 93 SER A C 1
ATOM 757 O O . SER A 1 93 ? 4.101 -27.332 24.753 1.00 49.19 93 SER A O 1
ATOM 759 N N . GLY A 1 94 ? 4.692 -26.102 22.989 1.00 35.88 94 GLY A N 1
ATOM 760 C CA . GLY A 1 94 ? 4.515 -27.210 22.043 1.00 35.88 94 GLY A CA 1
ATOM 761 C C . GLY A 1 94 ? 5.425 -27.101 20.829 1.00 35.88 94 GLY A C 1
ATOM 762 O O . GLY A 1 94 ? 5.424 -26.091 20.142 1.00 35.88 94 GLY A O 1
ATOM 763 N N . GLU A 1 95 ? 6.209 -28.150 20.622 1.00 40.91 95 GLU A N 1
ATOM 764 C CA . GLU A 1 95 ? 7.249 -28.337 19.611 1.00 40.91 95 GLU A CA 1
ATOM 765 C C . GLU A 1 95 ? 6.772 -28.171 18.145 1.00 40.91 95 GLU A C 1
ATOM 767 O O . GLU A 1 95 ? 5.684 -28.615 17.791 1.00 40.91 95 GLU A O 1
ATOM 772 N N . GLU A 1 96 ? 7.670 -27.590 17.329 1.00 42.06 96 GLU A N 1
ATOM 773 C CA . GLU A 1 96 ? 7.912 -27.817 15.882 1.00 42.06 96 GLU A CA 1
ATOM 774 C C . GLU A 1 96 ? 6.817 -27.471 14.837 1.00 42.06 96 GLU A C 1
ATOM 776 O O . GLU A 1 96 ? 5.930 -28.266 14.553 1.00 42.06 96 GLU A O 1
ATOM 781 N N . GLU A 1 97 ? 6.927 -26.294 14.192 1.00 42.34 97 GLU A N 1
ATOM 782 C CA . GLU A 1 97 ? 7.391 -26.074 12.791 1.00 42.34 97 GLU A CA 1
ATOM 783 C C . GLU A 1 97 ? 6.913 -24.707 12.221 1.00 42.34 97 GLU A C 1
ATOM 785 O O . GLU A 1 97 ? 5.760 -24.311 12.361 1.00 42.34 97 GLU A O 1
ATOM 790 N N . ASP A 1 98 ? 7.855 -23.994 11.583 1.00 40.94 98 ASP A N 1
ATOM 791 C CA . ASP A 1 98 ? 7.732 -22.798 10.725 1.00 40.94 98 ASP A CA 1
ATOM 792 C C . ASP A 1 98 ? 7.199 -21.470 11.307 1.00 40.94 98 ASP A C 1
ATOM 794 O O . ASP A 1 98 ? 6.224 -20.879 10.842 1.00 40.94 98 ASP A O 1
ATOM 798 N N . LYS A 1 99 ? 7.969 -20.895 12.241 1.00 40.03 99 LYS A N 1
ATOM 799 C CA . LYS A 1 99 ? 8.021 -19.439 12.463 1.00 40.03 99 LYS A CA 1
ATOM 800 C C . LYS A 1 99 ? 9.218 -18.863 11.709 1.00 40.03 99 LYS A C 1
ATOM 802 O O . LYS A 1 99 ? 10.361 -19.149 12.063 1.00 40.03 99 LYS A O 1
ATOM 807 N N . GLU A 1 100 ? 8.967 -18.011 10.713 1.00 48.66 100 GLU A N 1
ATOM 808 C CA . GLU A 1 100 ? 9.964 -17.058 10.210 1.00 48.66 100 GLU A CA 1
ATOM 809 C C . GLU A 1 100 ? 10.242 -16.050 11.334 1.00 48.66 100 GLU A C 1
ATOM 811 O O . GLU A 1 100 ? 9.652 -14.979 11.452 1.00 48.66 100 GLU A O 1
ATOM 816 N N . GLU A 1 101 ? 11.096 -16.501 12.242 1.00 43.03 101 GLU A N 1
ATOM 817 C CA . GLU A 1 101 ? 11.711 -15.777 13.331 1.00 43.03 101 GLU A CA 1
ATOM 818 C C . GLU A 1 101 ? 12.251 -14.461 12.764 1.00 43.03 101 GLU A C 1
ATOM 820 O O . GLU A 1 101 ? 13.152 -14.461 11.919 1.00 43.03 101 GLU A O 1
ATOM 825 N N . SER A 1 102 ? 11.704 -13.323 13.196 1.00 52.50 102 SER A N 1
ATOM 826 C CA . SER A 1 102 ? 12.302 -12.021 12.920 1.00 52.50 102 SER A CA 1
ATOM 827 C C . SER A 1 102 ? 13.639 -11.958 13.654 1.00 52.50 102 SER A C 1
ATOM 829 O O . SER A 1 102 ? 13.766 -11.469 14.775 1.00 52.50 102 SER A O 1
ATOM 831 N N . ARG A 1 103 ? 14.668 -12.526 13.021 1.00 57.44 103 ARG A N 1
ATOM 832 C CA . ARG A 1 103 ? 16.049 -12.477 13.480 1.00 57.44 103 ARG A CA 1
ATOM 833 C C . ARG A 1 103 ? 16.425 -11.009 13.571 1.00 57.44 103 ARG A C 1
ATOM 835 O O . ARG A 1 103 ? 16.631 -10.354 12.551 1.00 57.44 103 ARG A O 1
ATOM 842 N N . ILE A 1 104 ? 16.483 -10.489 14.792 1.00 69.56 104 ILE A N 1
ATOM 843 C CA . ILE A 1 104 ? 17.000 -9.151 15.058 1.00 69.56 104 ILE A CA 1
ATOM 844 C C . ILE A 1 104 ? 18.456 -9.165 14.593 1.00 69.56 104 ILE A C 1
ATOM 846 O O . ILE A 1 104 ? 19.304 -9.813 15.204 1.00 69.56 104 ILE A O 1
ATOM 850 N N . ILE A 1 105 ? 18.734 -8.500 13.473 1.00 77.00 105 ILE A N 1
ATOM 851 C CA . ILE A 1 105 ? 20.088 -8.398 12.930 1.00 77.00 105 ILE A CA 1
ATOM 852 C C . ILE A 1 105 ? 20.858 -7.414 13.820 1.00 77.00 105 ILE A C 1
ATOM 854 O O . ILE A 1 105 ? 20.420 -6.268 13.962 1.00 77.00 105 ILE A O 1
ATOM 858 N N . PRO A 1 106 ? 21.995 -7.805 14.422 1.00 86.38 106 PRO A N 1
ATOM 859 C CA . PRO A 1 106 ? 22.826 -6.869 15.166 1.00 86.38 106 PRO A CA 1
ATOM 860 C C . PRO A 1 106 ? 23.272 -5.703 14.274 1.00 86.38 106 PRO A C 1
ATOM 862 O O . PRO A 1 106 ? 23.719 -5.912 13.149 1.00 86.38 106 PRO A O 1
ATOM 865 N N . ALA A 1 107 ? 23.212 -4.467 14.782 1.00 84.19 107 ALA A N 1
ATOM 866 C CA . ALA A 1 107 ? 23.542 -3.265 14.001 1.00 84.19 107 ALA A CA 1
ATOM 867 C C . ALA A 1 107 ? 24.941 -3.318 13.359 1.00 84.19 107 ALA A C 1
ATOM 869 O O . ALA A 1 107 ? 25.131 -2.869 12.233 1.00 84.19 107 ALA A O 1
ATOM 870 N N . LYS A 1 108 ? 25.907 -3.930 14.051 1.00 87.31 108 LYS A N 1
ATOM 871 C CA . LYS A 1 108 ? 27.261 -4.143 13.532 1.00 87.31 108 LYS A CA 1
ATOM 872 C C . LYS A 1 108 ? 27.282 -5.057 12.302 1.00 87.31 108 LYS A C 1
ATOM 874 O O . LYS A 1 108 ? 27.958 -4.748 11.329 1.00 87.31 108 LYS A O 1
ATOM 879 N N . ASP A 1 109 ? 26.521 -6.147 12.333 1.00 88.31 109 ASP A N 1
ATOM 880 C CA . ASP A 1 109 ? 26.455 -7.094 11.216 1.00 88.31 109 ASP A CA 1
ATOM 881 C C . ASP A 1 109 ? 25.767 -6.453 9.999 1.00 88.31 109 ASP A C 1
ATOM 883 O O . ASP A 1 109 ? 26.114 -6.734 8.852 1.00 88.31 109 ASP A O 1
ATOM 887 N N . LEU A 1 110 ? 24.835 -5.527 10.248 1.00 90.56 110 LEU A N 1
ATOM 888 C CA . LEU A 1 110 ? 24.192 -4.716 9.219 1.00 90.56 110 LEU A CA 1
ATOM 889 C C . LEU A 1 110 ? 25.174 -3.721 8.573 1.00 90.56 110 LEU A C 1
ATOM 891 O O . LEU A 1 110 ? 25.240 -3.623 7.347 1.00 90.56 110 LEU A O 1
ATOM 895 N N . GLU A 1 111 ? 25.968 -3.010 9.379 1.00 90.44 111 GLU A N 1
ATOM 896 C CA . GLU A 1 111 ? 27.032 -2.120 8.894 1.00 90.44 111 GLU A CA 1
ATOM 897 C C . GLU A 1 111 ? 28.072 -2.882 8.059 1.00 90.44 111 GLU A C 1
ATOM 899 O O . GLU A 1 111 ? 28.437 -2.437 6.965 1.00 90.44 111 GLU A O 1
ATOM 904 N N . ASP A 1 112 ? 28.491 -4.060 8.526 1.00 93.31 112 ASP A N 1
ATOM 905 C CA . ASP A 1 112 ? 29.426 -4.930 7.814 1.00 93.31 112 ASP A CA 1
ATOM 906 C C . ASP A 1 112 ? 28.837 -5.411 6.477 1.00 93.31 112 ASP A C 1
ATOM 908 O O . ASP A 1 112 ? 29.543 -5.432 5.462 1.0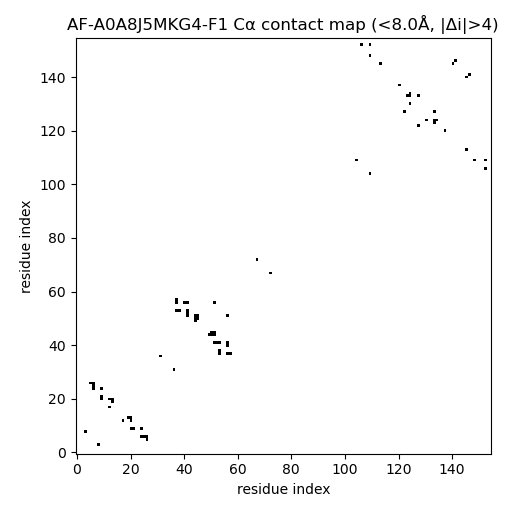0 93.31 112 ASP A O 1
ATOM 912 N N . ALA A 1 113 ? 27.539 -5.729 6.428 1.00 92.44 113 ALA A N 1
ATOM 913 C CA . ALA A 1 113 ? 26.846 -6.106 5.197 1.00 92.44 113 ALA A CA 1
ATOM 914 C C . ALA A 1 113 ? 26.810 -4.957 4.175 1.00 92.44 113 ALA A C 1
ATOM 916 O O . ALA A 1 113 ? 27.155 -5.163 3.007 1.00 92.44 113 ALA A O 1
ATOM 917 N N . PHE A 1 114 ? 26.468 -3.734 4.600 1.00 93.06 114 PHE A N 1
ATOM 918 C CA . PHE A 1 114 ? 26.494 -2.550 3.730 1.00 93.06 114 PHE A CA 1
ATOM 919 C C . PHE A 1 114 ? 27.898 -2.259 3.199 1.00 93.06 114 PHE A C 1
ATOM 921 O O . PHE A 1 114 ? 28.074 -1.978 2.009 1.00 93.06 114 PHE A O 1
ATOM 928 N N . PHE A 1 115 ? 28.906 -2.351 4.065 1.00 94.81 115 PHE A N 1
ATOM 929 C CA . PHE A 1 115 ? 30.294 -2.133 3.684 1.00 94.81 115 PHE A CA 1
ATOM 930 C C . PHE A 1 115 ? 30.777 -3.177 2.669 1.00 94.81 115 PHE A C 1
ATOM 932 O O . PHE A 1 115 ? 31.348 -2.820 1.632 1.00 94.81 115 PHE A O 1
ATOM 939 N N . CYS A 1 116 ? 30.518 -4.461 2.929 1.00 95.50 116 CYS A N 1
ATOM 940 C CA . CYS A 1 116 ? 30.888 -5.550 2.029 1.00 95.50 116 CYS A CA 1
ATOM 941 C C . CYS A 1 116 ? 30.205 -5.413 0.668 1.00 95.50 116 CYS A C 1
ATOM 943 O O . CYS A 1 116 ? 30.872 -5.546 -0.360 1.00 95.50 116 CYS A O 1
ATOM 945 N N . TRP A 1 117 ? 28.908 -5.097 0.657 1.00 96.88 117 TRP A N 1
ATOM 946 C CA . TRP A 1 117 ? 28.156 -4.903 -0.577 1.00 96.88 117 TRP A CA 1
ATOM 947 C C . TRP A 1 117 ? 28.703 -3.741 -1.407 1.00 96.88 117 TRP A C 1
ATOM 949 O O . TRP A 1 117 ? 28.997 -3.928 -2.583 1.00 96.88 117 TRP A O 1
ATOM 959 N N . SER A 1 118 ? 28.934 -2.579 -0.790 1.00 93.94 118 SER A N 1
ATOM 960 C CA . SER A 1 118 ? 29.490 -1.398 -1.469 1.00 93.94 118 SER A CA 1
ATOM 961 C C . SER A 1 118 ? 30.864 -1.672 -2.090 1.00 93.94 118 SER A C 1
ATOM 963 O O . SER A 1 118 ? 31.163 -1.270 -3.218 1.00 93.94 118 SER A O 1
ATOM 965 N N . LYS A 1 119 ? 31.715 -2.418 -1.378 1.00 97.44 119 LYS A N 1
ATOM 966 C CA . LYS A 1 119 ? 33.022 -2.827 -1.897 1.00 97.44 119 LYS A CA 1
ATOM 967 C C . LYS A 1 119 ? 32.891 -3.800 -3.072 1.00 97.44 119 LYS A C 1
ATOM 969 O O . LYS A 1 119 ? 33.620 -3.662 -4.053 1.00 97.44 119 LYS A O 1
ATOM 974 N N . LEU A 1 120 ? 32.000 -4.785 -2.963 1.00 96.06 120 LEU A N 1
ATOM 975 C CA . LEU A 1 120 ? 31.777 -5.803 -3.989 1.00 96.06 120 LEU A CA 1
ATOM 976 C C . LEU A 1 120 ? 31.169 -5.201 -5.261 1.00 96.06 120 LEU A C 1
ATOM 978 O O . LEU A 1 120 ? 31.651 -5.500 -6.351 1.00 96.06 120 LEU A O 1
ATOM 982 N N . SER A 1 121 ? 30.158 -4.338 -5.130 1.00 95.06 121 SER A N 1
ATOM 983 C CA . SER A 1 121 ? 29.494 -3.697 -6.267 1.00 95.06 121 SER A CA 1
ATOM 984 C C . SER A 1 121 ? 30.484 -2.859 -7.069 1.00 95.06 121 SER A C 1
ATOM 986 O O . SER A 1 121 ? 30.585 -3.025 -8.281 1.00 95.06 121 SER A O 1
ATOM 988 N N . LYS A 1 122 ? 31.308 -2.057 -6.384 1.00 95.38 122 LYS A N 1
ATOM 989 C CA . LYS A 1 122 ? 32.356 -1.258 -7.022 1.00 95.38 122 LYS A CA 1
ATOM 990 C C . LYS A 1 122 ? 33.403 -2.124 -7.725 1.00 95.38 122 LYS A C 1
ATOM 992 O O . LYS A 1 122 ? 33.794 -1.832 -8.847 1.00 95.38 122 LYS A O 1
ATOM 997 N N . LEU A 1 123 ? 33.839 -3.216 -7.093 1.00 96.06 123 LEU A N 1
ATOM 998 C CA . LEU A 1 123 ? 34.784 -4.148 -7.713 1.00 96.06 123 LEU A CA 1
ATOM 999 C C . LEU A 1 123 ? 34.191 -4.800 -8.974 1.00 96.06 123 LEU A C 1
ATOM 1001 O O 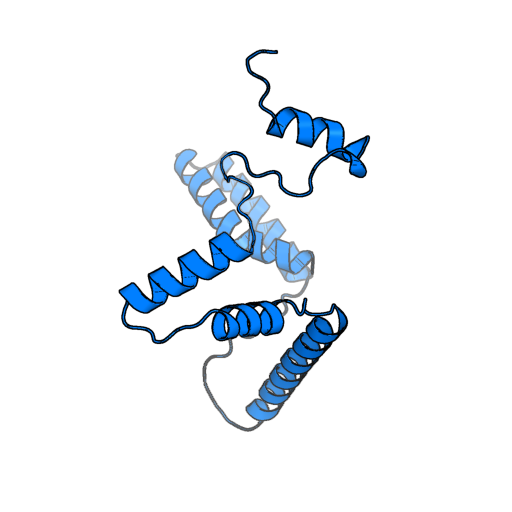. LEU A 1 123 ? 34.894 -4.978 -9.966 1.00 96.06 123 LEU A O 1
ATOM 1005 N N . ALA A 1 124 ? 32.908 -5.161 -8.945 1.00 94.69 124 ALA A N 1
ATOM 1006 C CA . ALA A 1 124 ? 32.225 -5.730 -10.099 1.00 94.69 124 ALA A CA 1
ATOM 1007 C C . ALA A 1 124 ? 32.107 -4.712 -11.244 1.00 94.69 124 ALA A C 1
ATOM 1009 O O . ALA A 1 124 ? 32.361 -5.065 -12.392 1.00 94.69 124 ALA A O 1
ATOM 1010 N N . GLU A 1 125 ? 31.782 -3.455 -10.942 1.00 94.38 125 GLU A N 1
ATOM 1011 C CA . GLU A 1 125 ? 31.714 -2.373 -11.933 1.00 94.38 125 GLU A CA 1
ATOM 1012 C C . GLU A 1 125 ? 33.078 -2.066 -12.566 1.00 94.38 125 GLU A C 1
ATOM 1014 O O . GLU A 1 125 ? 33.155 -1.863 -13.776 1.00 94.38 125 GLU A O 1
ATOM 1019 N N . ASP A 1 126 ? 34.154 -2.078 -11.773 1.00 94.81 126 ASP A N 1
ATOM 1020 C CA . ASP A 1 126 ? 35.499 -1.714 -12.232 1.00 94.81 126 ASP A CA 1
ATOM 1021 C C . ASP A 1 126 ? 36.160 -2.800 -13.110 1.00 94.81 126 ASP A C 1
ATOM 1023 O O . ASP A 1 126 ? 36.976 -2.479 -13.977 1.00 94.81 126 ASP A O 1
ATOM 1027 N N . TYR A 1 127 ? 35.849 -4.086 -12.888 1.00 94.50 127 TYR A N 1
ATOM 1028 C CA . TYR A 1 127 ? 36.619 -5.202 -13.467 1.00 94.50 127 TYR A CA 1
ATOM 1029 C C . TYR A 1 127 ? 35.810 -6.207 -14.298 1.00 94.50 127 TYR A C 1
ATOM 1031 O O . TYR A 1 127 ? 36.415 -7.040 -14.980 1.00 94.50 127 TYR A O 1
ATOM 1039 N N . HIS A 1 128 ? 34.474 -6.186 -14.268 1.00 94.62 128 HIS A N 1
ATOM 1040 C CA . HIS A 1 128 ? 33.687 -7.146 -15.042 1.00 94.62 128 HIS A CA 1
ATOM 1041 C C . HIS A 1 128 ? 33.578 -6.725 -16.520 1.00 94.62 128 HIS A C 1
ATOM 1043 O O . HIS A 1 128 ? 33.248 -5.577 -16.812 1.00 94.62 128 HIS A O 1
ATOM 1049 N N . PRO A 1 129 ? 33.792 -7.645 -17.479 1.00 94.31 129 PRO A N 1
ATOM 1050 C CA . PRO A 1 129 ? 33.786 -7.310 -18.906 1.00 94.31 129 PRO A CA 1
ATOM 1051 C C . PRO A 1 129 ? 32.395 -6.958 -19.456 1.00 94.31 129 PRO A C 1
ATOM 1053 O O . PRO A 1 129 ? 32.294 -6.278 -20.473 1.00 94.31 129 PRO A O 1
ATOM 1056 N N . ASP A 1 130 ? 31.326 -7.418 -18.800 1.00 96.25 130 ASP A N 1
ATOM 1057 C CA . ASP A 1 130 ? 29.939 -7.104 -19.154 1.00 96.25 130 ASP A CA 1
ATOM 1058 C C . ASP A 1 130 ? 29.287 -6.230 -18.076 1.00 96.25 130 ASP A C 1
ATOM 1060 O O . ASP A 1 130 ? 28.817 -6.722 -17.045 1.00 96.25 130 ASP A O 1
ATOM 1064 N N . VAL A 1 131 ? 29.266 -4.924 -18.336 1.00 92.62 131 VAL A N 1
ATOM 1065 C CA . VAL A 1 131 ? 28.690 -3.906 -17.447 1.00 92.62 131 VAL A CA 1
ATOM 1066 C C . VAL A 1 131 ? 27.167 -4.042 -17.346 1.00 92.62 131 VAL A C 1
ATOM 1068 O O . VAL A 1 131 ? 26.604 -3.802 -16.281 1.00 92.62 131 VAL A O 1
ATOM 1071 N N . GLY A 1 132 ? 26.489 -4.471 -18.417 1.00 92.88 132 GLY A N 1
ATOM 1072 C CA . GLY A 1 132 ? 25.030 -4.603 -18.431 1.00 92.88 132 GLY A CA 1
ATOM 1073 C C . GLY A 1 132 ? 24.549 -5.713 -17.498 1.00 92.88 132 GLY A C 1
ATOM 1074 O O . GLY A 1 132 ? 23.610 -5.518 -16.721 1.00 92.88 132 GLY A O 1
ATOM 1075 N N . SER A 1 133 ? 25.240 -6.855 -17.509 1.00 92.88 133 SER A N 1
ATOM 1076 C CA . SER A 1 133 ? 24.969 -7.944 -16.564 1.00 92.88 133 SER A CA 1
ATOM 1077 C C . SER A 1 133 ? 25.267 -7.549 -15.116 1.00 92.88 133 SER A C 1
ATOM 1079 O O . SER A 1 133 ? 24.484 -7.888 -14.226 1.00 92.88 133 SER A O 1
ATOM 1081 N N . VAL A 1 134 ? 26.340 -6.787 -14.868 1.00 96.25 134 VAL A N 1
ATOM 1082 C CA . VAL A 1 134 ? 26.672 -6.289 -13.520 1.00 96.25 134 VAL A CA 1
ATOM 1083 C C . VAL A 1 134 ? 25.620 -5.322 -12.999 1.00 96.25 134 VAL A C 1
ATOM 1085 O O . VAL A 1 134 ? 25.128 -5.512 -11.891 1.00 96.25 134 VAL A O 1
ATOM 1088 N N . GLN A 1 135 ? 25.210 -4.336 -13.795 1.00 94.75 135 GLN A N 1
ATOM 1089 C CA . GLN A 1 135 ? 24.181 -3.379 -13.383 1.00 94.75 135 GLN A CA 1
ATOM 1090 C C . GLN A 1 135 ? 22.856 -4.072 -13.063 1.00 94.75 135 GLN A C 1
ATOM 1092 O O . GLN A 1 135 ? 22.219 -3.761 -12.056 1.00 94.75 135 GLN A O 1
ATOM 1097 N N . LYS A 1 136 ? 22.463 -5.065 -13.871 1.00 96.69 136 LYS A N 1
ATOM 1098 C CA . LYS A 1 136 ? 21.267 -5.868 -13.601 1.00 96.69 136 LYS A CA 1
ATOM 1099 C C . LYS A 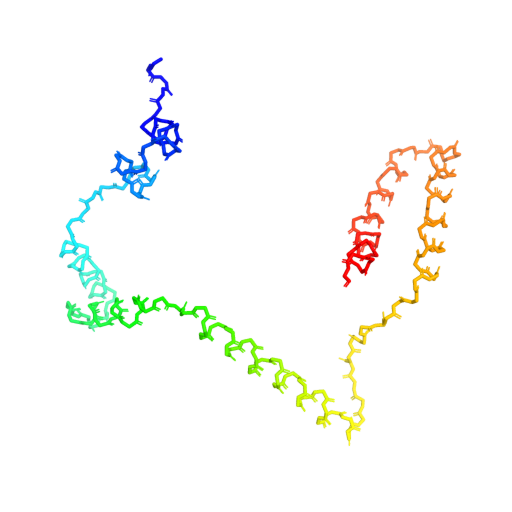1 136 ? 21.390 -6.644 -12.287 1.00 96.69 136 LYS A C 1
ATOM 1101 O O . LYS A 1 136 ? 20.451 -6.638 -11.498 1.00 96.69 136 LYS A O 1
ATOM 1106 N N . ALA A 1 137 ? 22.531 -7.287 -12.037 1.00 95.25 137 ALA A N 1
ATOM 1107 C CA . ALA A 1 137 ? 22.770 -8.030 -10.800 1.00 95.25 137 ALA A CA 1
ATOM 1108 C C . ALA A 1 137 ? 22.766 -7.116 -9.561 1.00 95.25 137 ALA A C 1
ATOM 1110 O O . ALA A 1 137 ? 22.160 -7.463 -8.548 1.00 95.25 137 ALA A O 1
ATOM 1111 N N . ILE A 1 138 ? 23.376 -5.931 -9.662 1.00 96.25 138 ILE A N 1
ATOM 1112 C CA . ILE A 1 138 ? 23.374 -4.915 -8.602 1.00 96.25 138 ILE A CA 1
ATOM 1113 C C . ILE A 1 138 ? 21.948 -4.447 -8.303 1.00 96.25 138 ILE A C 1
ATOM 1115 O O . ILE A 1 138 ? 21.565 -4.415 -7.137 1.00 96.25 138 ILE A O 1
ATOM 1119 N N . SER A 1 139 ? 21.147 -4.134 -9.329 1.00 95.81 139 SER A N 1
ATOM 1120 C CA . SER A 1 139 ? 19.743 -3.732 -9.147 1.00 95.81 139 SER A CA 1
ATOM 1121 C C . SER A 1 139 ? 18.946 -4.814 -8.424 1.00 95.81 139 SER A C 1
ATOM 1123 O O . SER A 1 139 ? 18.336 -4.539 -7.400 1.00 95.81 139 SER A O 1
ATOM 1125 N N . VAL A 1 140 ? 19.022 -6.062 -8.896 1.00 96.38 140 VAL A N 1
ATOM 1126 C CA . VAL A 1 140 ? 18.277 -7.188 -8.311 1.00 96.38 140 VAL A CA 1
ATOM 1127 C C . VAL A 1 140 ? 18.655 -7.413 -6.846 1.00 96.38 140 VAL A C 1
ATOM 1129 O O . VAL A 1 140 ? 17.784 -7.655 -6.013 1.00 96.38 140 VAL A O 1
ATOM 1132 N N . PHE A 1 141 ? 19.942 -7.336 -6.509 1.00 95.69 141 PHE A N 1
ATOM 1133 C CA . PHE A 1 141 ? 20.383 -7.498 -5.126 1.00 95.69 141 PHE A CA 1
ATOM 1134 C C . PHE A 1 141 ? 19.968 -6.311 -4.246 1.00 95.69 141 PHE A C 1
ATOM 1136 O O . PHE A 1 141 ? 19.552 -6.505 -3.103 1.00 95.69 141 PHE A O 1
ATOM 1143 N N . ASN A 1 142 ? 20.018 -5.087 -4.779 1.00 95.25 142 ASN A N 1
ATOM 1144 C CA . ASN A 1 142 ? 19.553 -3.903 -4.066 1.00 95.25 142 ASN A CA 1
ATOM 1145 C C . ASN A 1 142 ? 18.054 -3.981 -3.754 1.00 95.25 142 ASN A C 1
ATOM 1147 O O . ASN A 1 142 ? 17.664 -3.752 -2.611 1.00 95.25 142 ASN A O 1
ATOM 1151 N N . ASP A 1 143 ? 17.238 -4.347 -4.742 1.00 94.62 143 ASP A N 1
ATOM 1152 C CA . ASP A 1 143 ? 15.780 -4.384 -4.623 1.00 94.62 143 ASP A CA 1
ATOM 1153 C C . ASP A 1 143 ? 15.307 -5.467 -3.645 1.00 94.62 143 ASP A C 1
ATOM 1155 O O . ASP A 1 143 ? 14.394 -5.223 -2.852 1.00 94.62 143 ASP A O 1
ATOM 1159 N N . ASN A 1 144 ? 15.958 -6.636 -3.662 1.00 92.00 144 ASN A N 1
ATOM 1160 C CA . ASN A 1 144 ? 15.538 -7.800 -2.880 1.00 92.00 144 ASN A CA 1
ATOM 1161 C C . ASN A 1 144 ? 16.187 -7.889 -1.491 1.00 92.00 144 ASN A C 1
ATOM 1163 O O . ASN A 1 144 ? 15.536 -8.330 -0.549 1.00 92.00 144 ASN A O 1
ATOM 1167 N N . VAL A 1 145 ? 17.462 -7.505 -1.351 1.00 92.19 145 VAL A N 1
ATOM 1168 C CA . VAL A 1 145 ? 18.246 -7.731 -0.120 1.00 92.19 145 VAL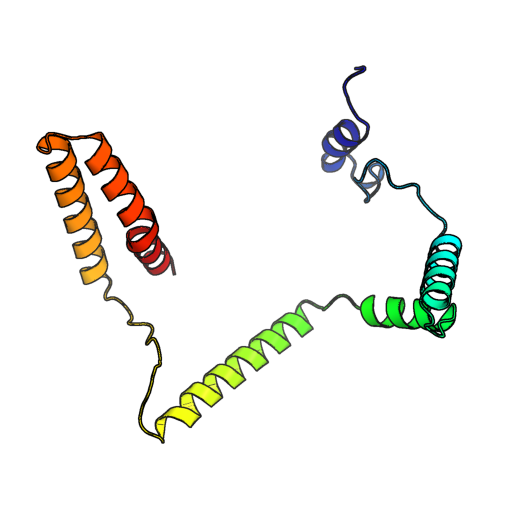 A CA 1
ATOM 1169 C C . VAL A 1 145 ? 18.555 -6.415 0.588 1.00 92.19 145 VAL A C 1
ATOM 1171 O O . VAL A 1 145 ? 18.184 -6.229 1.746 1.00 92.19 145 VAL A O 1
ATOM 1174 N N . MET A 1 146 ? 19.186 -5.460 -0.101 1.00 92.56 146 MET A N 1
ATOM 1175 C CA . MET A 1 146 ? 19.623 -4.215 0.553 1.00 92.56 146 MET A CA 1
ATOM 1176 C C . MET A 1 146 ? 18.452 -3.327 0.973 1.00 92.56 146 MET A C 1
ATOM 1178 O O . MET A 1 146 ? 18.525 -2.661 2.003 1.00 92.56 146 MET A O 1
ATOM 1182 N N . ASN A 1 147 ? 17.351 -3.346 0.220 1.00 90.50 147 ASN A N 1
ATOM 1183 C CA . ASN A 1 147 ? 16.128 -2.633 0.571 1.00 90.50 147 ASN A CA 1
ATOM 1184 C C . ASN A 1 147 ? 15.528 -3.145 1.892 1.00 90.50 147 ASN A C 1
ATOM 1186 O O . ASN A 1 147 ? 15.090 -2.349 2.720 1.00 90.50 147 ASN A O 1
ATOM 1190 N N . TYR A 1 148 ? 15.561 -4.461 2.131 1.00 89.88 148 TYR A N 1
ATOM 1191 C CA . TYR A 1 148 ? 15.156 -5.036 3.415 1.00 89.88 148 TYR A CA 1
ATOM 1192 C C . TYR A 1 148 ? 16.060 -4.533 4.550 1.00 89.88 148 TYR A C 1
ATOM 1194 O O . TYR A 1 148 ? 15.562 -3.997 5.539 1.00 89.88 148 TYR A O 1
ATOM 1202 N N . PHE A 1 149 ? 17.383 -4.585 4.372 1.00 89.94 149 PHE A N 1
ATOM 1203 C CA . PHE A 1 149 ? 18.343 -4.071 5.356 1.00 89.94 149 PHE A CA 1
ATOM 1204 C C . PHE A 1 149 ? 18.168 -2.575 5.654 1.00 89.94 149 PHE A C 1
ATOM 1206 O O . PHE A 1 149 ? 18.236 -2.170 6.813 1.00 89.94 149 PHE A O 1
ATOM 1213 N N . TRP A 1 150 ? 17.864 -1.747 4.651 1.00 84.75 150 TRP A N 1
ATOM 1214 C CA . TRP A 1 150 ? 17.552 -0.329 4.864 1.00 84.75 150 TRP A CA 1
ATOM 1215 C C . TRP A 1 150 ? 16.272 -0.097 5.661 1.00 84.75 150 TRP A C 1
ATOM 1217 O O . TRP A 1 150 ? 16.214 0.851 6.444 1.00 84.75 150 TRP A O 1
ATOM 1227 N N . LYS A 1 151 ? 15.244 -0.928 5.462 1.00 85.69 151 LYS A N 1
ATOM 1228 C CA . LYS A 1 151 ? 14.005 -0.852 6.247 1.00 85.69 151 LYS A CA 1
ATOM 1229 C C . LYS A 1 151 ? 14.264 -1.229 7.703 1.00 85.69 151 LYS A C 1
ATOM 1231 O O . LYS A 1 151 ? 13.831 -0.500 8.586 1.00 85.69 151 LYS A O 1
ATOM 1236 N N . VAL A 1 152 ? 15.036 -2.293 7.935 1.00 83.31 152 VAL A N 1
ATOM 1237 C CA . VAL A 1 152 ? 15.440 -2.732 9.281 1.00 83.31 152 VAL A CA 1
ATOM 1238 C C . VAL A 1 152 ? 16.280 -1.668 9.997 1.00 83.31 152 VAL A C 1
ATOM 1240 O O . VAL A 1 152 ? 16.097 -1.466 11.186 1.00 83.31 152 VAL A O 1
ATOM 1243 N N . GLN A 1 153 ? 17.149 -0.934 9.292 1.00 76.81 153 GLN A N 1
ATOM 1244 C CA . GLN A 1 153 ? 17.961 0.136 9.895 1.00 76.81 153 GLN A CA 1
ATOM 1245 C C . GLN A 1 153 ? 17.149 1.363 10.356 1.00 76.81 153 GLN A C 1
ATOM 1247 O O . GLN A 1 153 ? 17.608 2.111 11.217 1.00 76.81 153 GLN A O 1
ATOM 1252 N N . LYS A 1 154 ? 16.002 1.638 9.720 1.00 64.75 154 LYS A N 1
ATOM 1253 C CA . LYS A 1 154 ? 15.166 2.823 9.992 1.00 64.75 154 LYS A CA 1
ATOM 1254 C C . LYS A 1 154 ? 14.058 2.577 11.020 1.00 64.75 154 LYS A C 1
ATOM 1256 O O . LYS A 1 154 ? 13.426 3.551 11.427 1.00 64.75 154 LYS A O 1
ATOM 1261 N N . SER A 1 155 ? 13.794 1.314 11.350 1.00 54.88 155 SER A N 1
ATOM 1262 C CA . SER A 1 155 ? 12.827 0.898 12.371 1.00 54.88 155 SER A CA 1
ATOM 1263 C C . SER A 1 155 ? 13.435 0.940 13.766 1.00 54.88 155 SER A C 1
ATOM 1265 O O . SER A 1 155 ? 12.619 1.034 14.707 1.00 54.88 155 SER A O 1
#

Foldseek 3Di:
DVPQDPLNVLVVCCVPCVPPRPPDSDDPDDPDDPVVVLVVVCVVCVVVVHNDDSVNVVVVCVVVVDDCPPVNVVVVVVVVVVVVVVVVVVPVPDDDDDDPPPPLDPPVNLVVVVVVLVVVLVVCCVDPPDNPVSVVVNVVCCVPPVVVSVVSVVD

Mean predicted aligned error: 20.37 Å

Radius of gyration: 28.5 Å; Cα contacts (8 Å, |Δi|>4): 43; chains: 1; bounding box: 73×58×49 Å

Solvent-accessible surface area (backbone atoms only — not comparable to full-atom values): 9533 Å² total; per-residue (Å²): 116,95,82,62,48,71,55,58,50,43,64,68,40,37,88,80,42,52,90,81,33,73,94,72,76,71,86,90,67,78,92,69,56,67,70,59,54,48,53,50,52,28,53,50,36,42,74,74,71,42,95,54,50,68,65,61,53,49,51,54,49,56,69,66,61,62,70,79,45,75,66,56,54,51,49,51,53,47,50,52,51,52,51,52,51,49,49,62,62,63,55,74,80,60,86,89,88,87,74,89,67,82,73,81,74,54,69,66,62,51,52,52,48,54,53,52,47,56,54,49,54,52,52,46,68,75,69,46,94,54,58,68,62,46,54,52,52,51,50,54,46,39,69,68,50,50,47,52,54,54,52,63,73,74,108